Protein AF-A0A3M6WIP0-F1 (afdb_monomer_lite)

Organism: Hortaea werneckii (NCBI:txid91943)

pLDDT: mean 77.56, std 16.72, range [35.12, 96.5]

Foldseek 3Di:
DDDDDDDPPDPPPPPPPPPDPDVLVVDDLVVNQVVLLVQQDDPDPALEDAPVDDDGRDCVQLVPDPVSVVSNVVSSVVSRVCSVVRRHYDYPPVVVVVVVVVVVPDPDDDDDD

Sequence (113 aa):
MATISDNSNHPIAIGKSSQKPCGLMEVPPELRNNIYELCFEPVGDENSCKFNAPKPPEFAILQTCRQIHEEAIQIYQIADREYWYKTHFWIEEETHEQALASAKSVPRRKCIS

Radius of gyration: 25.86 Å; chains: 1; bounding box: 72×49×48 Å

Structure (mmCIF, N/CA/C/O backbone):
data_AF-A0A3M6W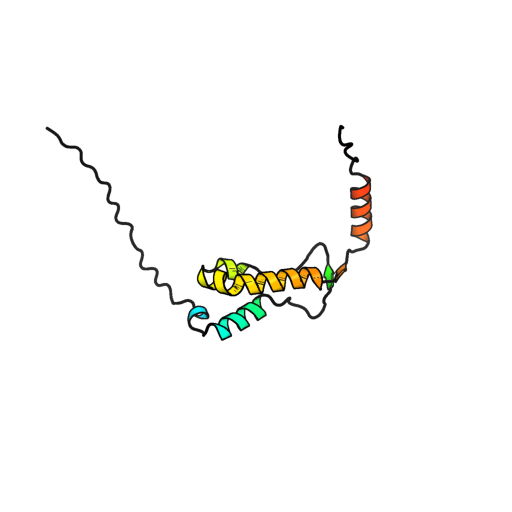IP0-F1
#
_entry.id   AF-A0A3M6WIP0-F1
#
loop_
_atom_site.group_PDB
_atom_site.id
_atom_site.type_symbol
_atom_site.label_atom_id
_atom_site.label_alt_id
_atom_site.label_comp_id
_atom_site.label_asym_id
_atom_site.label_entity_id
_atom_site.label_seq_id
_atom_site.pdbx_PDB_ins_code
_atom_site.Cartn_x
_atom_site.Cartn_y
_atom_site.Cartn_z
_atom_site.occupancy
_atom_site.B_iso_or_equiv
_atom_site.auth_seq_id
_atom_site.auth_comp_id
_atom_site.auth_asym_id
_atom_site.auth_atom_id
_atom_site.pdbx_PDB_model_num
ATOM 1 N N . MET A 1 1 ? -55.870 37.213 5.951 1.00 35.12 1 MET A N 1
ATOM 2 C CA . MET A 1 1 ? -55.752 36.435 4.698 1.00 35.12 1 MET A CA 1
ATOM 3 C C . MET A 1 1 ? -54.389 36.784 4.104 1.00 35.12 1 MET A C 1
ATOM 5 O O . MET A 1 1 ? -54.209 37.950 3.809 1.00 35.12 1 MET A O 1
ATOM 9 N N . ALA A 1 2 ? -53.353 35.956 4.010 1.00 37.34 2 ALA A N 1
ATOM 10 C CA . ALA A 1 2 ? -53.106 34.560 4.359 1.00 37.34 2 ALA A CA 1
ATOM 11 C C . ALA A 1 2 ? -51.602 34.424 4.704 1.00 37.34 2 ALA A C 1
ATOM 13 O O . ALA A 1 2 ? -50.773 35.137 4.143 1.00 37.34 2 ALA A O 1
ATOM 14 N N . THR A 1 3 ? -51.265 33.539 5.639 1.00 41.72 3 THR A N 1
ATOM 15 C CA . THR A 1 3 ? -49.896 33.115 5.966 1.00 41.72 3 THR A CA 1
ATOM 16 C C . THR A 1 3 ? -49.422 32.093 4.935 1.00 41.72 3 THR A C 1
ATOM 18 O O . THR A 1 3 ? -50.143 31.126 4.698 1.00 41.72 3 THR A O 1
ATOM 21 N N . ILE A 1 4 ? -48.219 32.245 4.378 1.00 46.62 4 ILE A N 1
ATOM 22 C CA . ILE A 1 4 ? -47.538 31.154 3.665 1.00 46.62 4 ILE A CA 1
ATOM 23 C C . ILE A 1 4 ? -46.289 30.811 4.471 1.00 46.62 4 ILE A C 1
ATOM 25 O O . ILE A 1 4 ? -45.260 31.477 4.405 1.00 46.62 4 ILE A O 1
ATOM 29 N N . SER A 1 5 ? -46.471 29.798 5.309 1.00 47.19 5 SER A N 1
ATOM 30 C CA . SER A 1 5 ? -45.434 28.973 5.905 1.00 47.19 5 SER A CA 1
ATOM 31 C C . SER A 1 5 ? -45.383 27.726 5.039 1.00 47.19 5 SER A C 1
ATOM 33 O O . SER A 1 5 ? -46.376 27.015 5.014 1.00 47.19 5 SER A O 1
ATOM 35 N N . ASP A 1 6 ? -44.264 27.445 4.378 1.00 42.62 6 ASP A N 1
ATOM 36 C CA . ASP A 1 6 ? -43.989 26.105 3.856 1.00 42.62 6 ASP A CA 1
ATOM 37 C C . ASP A 1 6 ? -42.544 25.740 4.187 1.00 42.62 6 ASP A C 1
ATOM 39 O O . ASP A 1 6 ? -41.578 26.014 3.479 1.00 42.62 6 ASP A O 1
ATOM 43 N N . ASN A 1 7 ? -42.437 25.166 5.381 1.00 52.50 7 ASN A N 1
ATOM 44 C CA . ASN A 1 7 ? -41.296 24.438 5.882 1.00 52.50 7 ASN A CA 1
ATOM 45 C C . ASN A 1 7 ? -41.310 23.047 5.235 1.00 52.50 7 ASN A C 1
ATOM 47 O O . ASN A 1 7 ? -42.022 22.148 5.691 1.00 52.50 7 ASN A O 1
ATOM 51 N N . SER A 1 8 ? -40.535 22.872 4.169 1.00 52.78 8 SER A N 1
ATOM 52 C CA . SER A 1 8 ? -40.324 21.575 3.524 1.00 52.78 8 SER A CA 1
ATOM 53 C C . SER A 1 8 ? -39.429 20.684 4.390 1.00 52.78 8 SER A C 1
ATOM 55 O O . SER A 1 8 ? -38.261 20.451 4.085 1.00 52.78 8 SER A O 1
ATOM 57 N N . ASN A 1 9 ? -39.994 20.159 5.478 1.00 53.66 9 ASN A N 1
ATOM 58 C CA . ASN A 1 9 ? -39.458 19.007 6.191 1.00 53.66 9 ASN A CA 1
ATOM 59 C C . ASN A 1 9 ? -39.646 17.765 5.312 1.00 53.66 9 ASN A C 1
ATOM 61 O O . ASN A 1 9 ? -40.630 17.036 5.444 1.00 53.66 9 ASN A O 1
ATOM 65 N N . HIS A 1 10 ? -38.703 17.510 4.408 1.00 52.25 10 HIS A N 1
ATOM 66 C CA . HIS A 1 10 ? -38.571 16.174 3.844 1.00 52.25 10 HIS A CA 1
ATOM 67 C C . HIS A 1 10 ? -38.003 15.257 4.935 1.00 52.25 10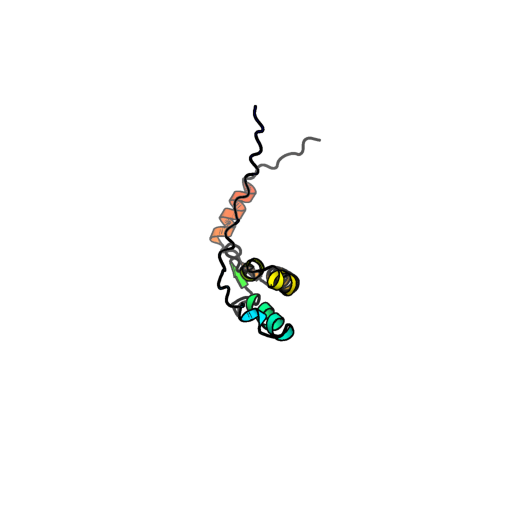 HIS A C 1
ATOM 69 O O . HIS A 1 10 ? -36.894 15.508 5.414 1.00 52.25 10 HIS A O 1
ATOM 75 N N . PRO A 1 11 ? -38.714 14.192 5.349 1.00 47.41 11 PRO A N 1
ATOM 76 C CA . PRO A 1 11 ? -38.115 13.190 6.205 1.00 47.41 11 PRO A CA 1
ATOM 77 C C . PRO A 1 11 ? -37.050 12.490 5.365 1.00 47.41 11 PRO A C 1
ATOM 79 O O . PRO A 1 11 ? -37.366 11.767 4.419 1.00 47.41 11 PRO A O 1
ATOM 82 N N . ILE A 1 12 ? -35.781 12.746 5.681 1.00 55.75 12 ILE A N 1
ATOM 83 C CA . ILE A 1 12 ? -34.668 11.950 5.174 1.00 55.75 12 ILE A CA 1
ATOM 84 C C . ILE A 1 12 ? -34.969 10.527 5.629 1.00 55.75 12 ILE A C 1
ATOM 86 O O . ILE A 1 12 ? -34.896 10.213 6.818 1.00 55.75 12 ILE A O 1
ATOM 90 N N . ALA A 1 13 ? -35.396 9.689 4.689 1.00 50.62 13 ALA A N 1
ATOM 91 C CA . ALA A 1 13 ? -35.571 8.275 4.923 1.00 50.62 13 ALA A CA 1
ATOM 92 C C . ALA A 1 13 ? -34.199 7.725 5.318 1.00 50.62 13 ALA A C 1
ATOM 94 O O . ALA A 1 13 ? -33.340 7.489 4.470 1.00 50.62 13 ALA A O 1
ATOM 95 N N . ILE A 1 14 ? -33.981 7.555 6.624 1.00 52.59 14 ILE A N 1
ATOM 96 C CA . ILE A 1 14 ? -32.890 6.750 7.157 1.00 52.59 14 ILE A CA 1
ATOM 97 C C . ILE A 1 14 ? -33.247 5.321 6.764 1.00 52.59 14 ILE A C 1
ATOM 99 O O . ILE A 1 14 ? -33.895 4.583 7.509 1.00 52.59 14 ILE A O 1
ATOM 103 N N . GLY A 1 15 ? -32.888 4.950 5.534 1.00 56.69 15 GLY A N 1
ATOM 104 C CA . GLY A 1 15 ? -32.783 3.559 5.154 1.00 56.69 15 GLY A CA 1
ATOM 105 C C . GLY A 1 15 ? -31.864 2.928 6.183 1.00 56.69 15 GLY A C 1
ATOM 106 O O . GLY A 1 15 ? -30.692 3.290 6.263 1.00 56.69 15 GLY A O 1
ATOM 107 N N . LYS A 1 16 ? -32.416 2.054 7.030 1.00 55.62 16 LYS A N 1
ATOM 108 C CA . LYS A 1 16 ? -31.628 1.215 7.928 1.00 55.62 16 LYS A CA 1
ATOM 109 C C . LYS A 1 16 ? -30.766 0.343 7.028 1.00 55.62 16 LYS A C 1
ATOM 111 O O . LYS A 1 16 ? -31.196 -0.722 6.590 1.00 55.62 16 LYS A O 1
ATOM 116 N N . SER A 1 17 ? -29.580 0.831 6.686 1.00 60.88 17 SER A N 1
ATOM 117 C CA . SER A 1 17 ? -28.561 0.013 6.075 1.00 60.88 17 SER A CA 1
ATOM 118 C C . SER A 1 17 ? -28.257 -1.060 7.112 1.00 60.88 17 SER A C 1
ATOM 120 O O . SER A 1 17 ? -27.776 -0.791 8.210 1.00 60.88 17 SER A O 1
ATOM 122 N N . SER A 1 18 ? -28.637 -2.295 6.797 1.00 55.88 18 SER A N 1
ATOM 123 C CA . SER A 1 18 ? -28.184 -3.477 7.518 1.00 55.88 18 SER A CA 1
ATOM 124 C C . SER A 1 18 ? -26.691 -3.640 7.223 1.00 55.88 18 SER A C 1
ATOM 126 O O . SER A 1 18 ? -26.284 -4.574 6.534 1.00 55.88 18 SER A O 1
ATOM 128 N N . GLN A 1 19 ? -25.868 -2.681 7.654 1.00 64.81 19 GLN A N 1
ATOM 129 C CA . GLN A 1 19 ? -24.425 -2.803 7.581 1.00 64.81 19 GLN A CA 1
ATOM 130 C C . GLN A 1 19 ? -24.051 -3.841 8.620 1.00 64.81 19 GLN A C 1
ATOM 132 O O . GLN A 1 19 ? -24.023 -3.566 9.819 1.00 64.81 19 GLN A O 1
ATOM 137 N N . LYS A 1 20 ? -23.823 -5.070 8.147 1.00 69.19 20 LYS A N 1
ATOM 138 C CA . LYS A 1 20 ? -23.057 -6.024 8.935 1.00 69.19 20 LYS A CA 1
ATOM 139 C C . LYS A 1 20 ? -21.764 -5.315 9.346 1.00 69.19 20 LYS A C 1
ATOM 141 O O . LYS A 1 20 ? -21.166 -4.659 8.484 1.00 69.19 20 LYS A O 1
ATOM 146 N N . PRO A 1 21 ? -21.366 -5.400 10.624 1.00 70.19 21 PRO A N 1
ATOM 147 C CA . PRO A 1 21 ? -20.079 -4.875 11.042 1.00 70.19 21 PRO A CA 1
ATOM 148 C C . PRO A 1 21 ? -19.004 -5.446 10.112 1.00 70.19 21 PRO A C 1
ATOM 150 O O . PRO A 1 21 ? -19.045 -6.615 9.725 1.00 70.19 21 PRO A O 1
ATOM 153 N N . CYS A 1 22 ? -18.103 -4.580 9.653 1.00 79.81 22 CYS A N 1
ATOM 154 C CA . CYS A 1 22 ? -16.968 -5.005 8.850 1.00 79.81 22 CYS A CA 1
ATOM 155 C C . CYS A 1 22 ? -16.167 -6.000 9.698 1.00 79.81 22 CYS A C 1
ATOM 157 O O . CYS A 1 22 ? -15.694 -5.619 10.763 1.00 79.81 22 CYS A O 1
ATOM 159 N N . GLY A 1 23 ? -16.020 -7.252 9.249 1.00 86.50 23 GLY A N 1
ATOM 160 C CA . GLY A 1 23 ? -15.335 -8.292 10.032 1.00 86.50 23 GLY A CA 1
ATOM 161 C C . GLY A 1 23 ? -13.888 -7.927 10.381 1.00 86.50 23 GLY A C 1
ATOM 162 O O . GLY A 1 23 ? -13.371 -8.343 11.411 1.00 86.50 23 GLY A O 1
ATOM 163 N N . LEU A 1 24 ? -13.257 -7.057 9.583 1.00 88.25 24 LEU A N 1
ATOM 164 C CA . LEU A 1 24 ? -11.943 -6.500 9.898 1.00 88.25 24 LEU A CA 1
ATOM 165 C C . LEU A 1 24 ? -11.964 -5.611 11.151 1.00 88.25 24 LEU A C 1
ATOM 167 O O . LEU A 1 24 ? -10.957 -5.502 11.826 1.00 88.25 24 LEU A O 1
ATOM 171 N N . MET A 1 25 ? -13.086 -4.980 11.498 1.00 88.81 25 MET A N 1
ATOM 172 C CA . MET A 1 25 ? -13.203 -4.148 12.704 1.00 88.81 25 MET A CA 1
ATOM 173 C C . MET A 1 25 ? -13.461 -4.972 13.973 1.00 88.81 25 MET A C 1
ATOM 175 O O . MET A 1 25 ? -13.378 -4.431 15.073 1.00 88.81 25 MET A O 1
ATOM 179 N N . GLU A 1 26 ? -13.763 -6.266 13.838 1.00 91.56 26 GLU A N 1
ATOM 180 C CA . GLU A 1 26 ? -13.967 -7.178 14.972 1.00 91.56 26 GLU A CA 1
ATOM 181 C C . GLU A 1 26 ? -12.644 -7.737 15.517 1.00 91.56 26 GLU A C 1
ATOM 183 O O . GLU A 1 26 ? -12.583 -8.169 16.668 1.00 91.56 26 GLU A O 1
ATOM 188 N N . VAL A 1 27 ? -11.570 -7.705 14.721 1.00 93.38 27 VAL A N 1
ATOM 189 C CA . VAL A 1 27 ? -10.235 -8.120 15.170 1.00 93.38 27 VAL A CA 1
ATOM 190 C C . VAL A 1 27 ? -9.525 -7.001 15.944 1.00 93.38 27 VAL A C 1
ATOM 192 O O . VAL A 1 27 ? -9.716 -5.826 15.625 1.00 93.38 27 VAL A O 1
ATOM 195 N N . PRO A 1 28 ? -8.680 -7.334 16.940 1.00 94.00 28 PRO A N 1
ATOM 196 C CA . PRO A 1 28 ? -7.868 -6.365 17.671 1.00 94.00 28 PRO A CA 1
ATOM 197 C C . PRO A 1 28 ? -6.983 -5.488 16.768 1.00 94.00 28 PRO A C 1
ATOM 199 O O . PRO A 1 28 ? -6.559 -5.950 15.704 1.00 94.00 28 PRO A O 1
ATOM 202 N N . PRO A 1 29 ? -6.663 -4.249 17.194 1.00 92.19 29 PRO A N 1
ATOM 203 C CA . PRO A 1 29 ? -5.822 -3.325 16.428 1.00 92.19 29 PRO A CA 1
ATOM 204 C C . PRO A 1 29 ? -4.482 -3.920 15.987 1.00 92.19 29 PRO A C 1
ATOM 206 O O . PRO A 1 29 ? -4.054 -3.699 14.858 1.00 92.19 29 PRO A O 1
ATOM 209 N N . GLU A 1 30 ? -3.843 -4.724 16.836 1.00 93.75 30 GLU A N 1
ATOM 210 C CA . GLU A 1 30 ? -2.553 -5.351 16.539 1.00 93.75 30 GLU A CA 1
ATOM 211 C C . GLU A 1 30 ? -2.662 -6.328 15.362 1.00 93.75 30 GLU A C 1
ATOM 213 O O . GLU A 1 30 ? -1.797 -6.361 14.491 1.00 93.75 30 GLU A O 1
ATOM 218 N N . LEU A 1 31 ? -3.759 -7.090 15.292 1.00 95.38 31 LEU A N 1
ATOM 219 C CA . LEU A 1 31 ? -4.003 -8.001 14.174 1.00 95.38 31 LEU A CA 1
ATOM 220 C C . LEU A 1 31 ? -4.392 -7.248 12.899 1.00 95.38 31 LEU A C 1
ATOM 222 O O . LEU A 1 31 ? -4.015 -7.685 11.814 1.00 95.38 31 LEU A O 1
ATOM 226 N N . ARG A 1 32 ? -5.100 -6.115 13.009 1.00 95.25 32 ARG A N 1
ATOM 227 C CA . ARG A 1 32 ? -5.377 -5.253 11.848 1.00 95.25 32 ARG A CA 1
ATOM 228 C C . ARG A 1 32 ? -4.091 -4.707 11.241 1.00 95.25 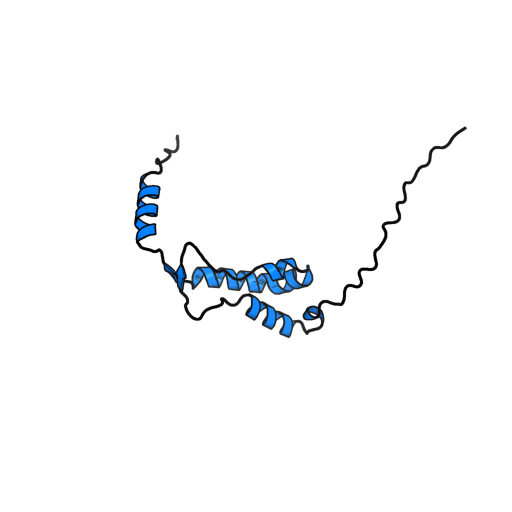32 ARG A C 1
ATOM 230 O O . ARG A 1 32 ? -3.948 -4.768 10.026 1.00 95.25 32 ARG A O 1
ATOM 237 N N . ASN A 1 33 ? -3.141 -4.270 12.068 1.00 94.50 33 ASN A N 1
ATOM 238 C CA . ASN A 1 33 ? -1.837 -3.799 11.597 1.00 94.50 33 ASN A CA 1
ATOM 239 C C . ASN A 1 33 ? -1.092 -4.875 10.800 1.00 94.50 33 ASN A C 1
ATOM 241 O O . ASN A 1 33 ? -0.662 -4.597 9.686 1.00 94.50 33 ASN A O 1
ATOM 245 N N . ASN A 1 34 ? -1.045 -6.113 11.303 1.00 94.69 34 ASN A N 1
ATOM 246 C CA . ASN A 1 34 ? -0.438 -7.230 10.569 1.00 94.69 34 ASN A CA 1
ATOM 247 C C . ASN A 1 34 ? -1.134 -7.481 9.219 1.00 94.69 34 ASN A C 1
ATOM 249 O O . ASN A 1 34 ? -0.481 -7.787 8.226 1.00 94.69 34 ASN A O 1
ATOM 253 N N . ILE A 1 35 ? -2.464 -7.348 9.160 1.00 94.69 35 ILE A N 1
ATOM 254 C CA . ILE A 1 35 ? -3.214 -7.473 7.901 1.00 94.69 35 ILE A CA 1
ATOM 255 C C . ILE A 1 35 ? -2.835 -6.344 6.939 1.00 94.69 35 ILE A C 1
ATOM 257 O O . ILE A 1 35 ? -2.616 -6.609 5.761 1.00 94.69 35 ILE A O 1
ATOM 261 N N . TYR A 1 36 ? -2.732 -5.103 7.420 1.00 94.75 36 TYR A N 1
ATOM 262 C CA . TYR A 1 36 ? -2.321 -3.971 6.590 1.00 94.75 36 TYR A CA 1
ATOM 263 C C . TYR A 1 36 ? -0.903 -4.154 6.040 1.00 94.75 36 TYR A C 1
ATOM 265 O O . TYR A 1 36 ? -0.693 -3.918 4.854 1.00 94.75 36 TYR A O 1
ATOM 273 N N . GLU A 1 37 ? 0.043 -4.618 6.859 1.00 93.50 37 GLU A N 1
ATOM 274 C CA . GLU A 1 37 ? 1.409 -4.935 6.417 1.00 93.50 37 GLU A CA 1
ATOM 275 C C . GLU A 1 37 ? 1.403 -5.942 5.260 1.00 93.50 37 GLU A C 1
ATOM 277 O O . GLU A 1 37 ? 2.003 -5.677 4.221 1.00 93.50 37 GLU A O 1
ATOM 282 N N . LEU A 1 38 ? 0.634 -7.029 5.388 1.00 91.88 38 LEU A N 1
ATOM 283 C CA . LEU A 1 38 ? 0.480 -8.032 4.329 1.00 91.88 38 LEU A CA 1
ATOM 284 C C . LEU A 1 38 ? -0.205 -7.474 3.073 1.00 91.88 38 LEU A C 1
ATOM 286 O O . LEU A 1 38 ? 0.141 -7.855 1.959 1.00 91.88 38 LEU A O 1
ATOM 290 N N . CYS A 1 39 ? -1.182 -6.576 3.223 1.00 92.12 39 CYS A N 1
ATOM 291 C CA . CYS A 1 39 ? -1.854 -5.949 2.081 1.00 92.12 39 CYS A CA 1
ATOM 292 C C . CYS A 1 39 ? -0.920 -5.056 1.255 1.00 92.12 39 CYS A C 1
ATOM 294 O O . CYS A 1 39 ? -1.152 -4.885 0.058 1.00 92.12 39 CYS A O 1
ATOM 296 N N . PHE A 1 40 ? 0.093 -4.458 1.884 1.00 92.50 40 PHE A N 1
ATOM 297 C CA . PHE A 1 40 ? 1.026 -3.553 1.214 1.00 92.50 40 PHE A CA 1
ATOM 298 C C . PHE A 1 40 ? 2.342 -4.221 0.807 1.00 92.50 40 PHE A C 1
ATOM 300 O O . PHE A 1 40 ? 3.181 -3.574 0.178 1.00 92.50 40 PHE A O 1
ATOM 307 N N . GLU A 1 41 ? 2.527 -5.496 1.140 1.00 87.69 41 GLU A N 1
ATOM 308 C CA . GLU A 1 41 ? 3.704 -6.254 0.747 1.00 87.69 41 GLU A CA 1
ATOM 309 C C . GLU A 1 41 ? 3.717 -6.469 -0.781 1.00 87.69 41 GLU A C 1
ATOM 311 O O . GLU A 1 41 ? 2.710 -6.885 -1.367 1.00 87.69 41 GLU A O 1
ATOM 316 N N . PRO A 1 42 ? 4.828 -6.160 -1.473 1.00 77.38 42 PRO A N 1
ATOM 317 C CA . PRO A 1 42 ? 4.915 -6.362 -2.911 1.00 77.38 42 PRO A CA 1
ATOM 318 C C . PRO A 1 42 ? 4.814 -7.853 -3.256 1.00 77.38 42 PRO A C 1
ATOM 320 O O . PRO A 1 42 ? 5.536 -8.692 -2.726 1.00 77.38 42 PRO A O 1
ATOM 323 N N . VAL A 1 43 ? 3.928 -8.186 -4.196 1.00 71.31 43 VAL A N 1
ATOM 324 C CA . VAL A 1 43 ? 3.727 -9.568 -4.650 1.00 71.31 43 VAL A CA 1
ATOM 325 C C . VAL A 1 43 ? 4.840 -9.956 -5.631 1.00 71.31 43 VAL A C 1
ATOM 327 O O . VAL A 1 43 ? 4.729 -9.699 -6.834 1.00 71.31 43 VAL A O 1
ATOM 330 N N . GLY A 1 44 ? 5.906 -10.580 -5.124 1.00 65.81 44 GLY A N 1
ATOM 331 C CA . GLY A 1 44 ? 6.945 -11.228 -5.931 1.00 65.81 44 GLY A CA 1
ATOM 332 C C . GLY A 1 44 ? 8.329 -11.246 -5.276 1.00 65.81 44 GLY A C 1
ATOM 333 O O . GLY A 1 44 ? 8.758 -10.252 -4.703 1.00 65.81 44 GLY A O 1
ATOM 334 N N . ASP A 1 45 ? 9.044 -12.364 -5.429 1.00 61.44 45 ASP A N 1
ATOM 335 C CA . ASP A 1 45 ? 10.402 -12.561 -4.888 1.00 61.44 45 ASP A CA 1
ATOM 336 C C . ASP A 1 45 ? 11.479 -11.778 -5.667 1.00 61.44 45 ASP A C 1
ATOM 338 O O . ASP A 1 45 ? 12.610 -11.604 -5.211 1.00 61.44 45 ASP A O 1
ATOM 342 N N . GLU A 1 46 ? 11.139 -11.312 -6.870 1.00 63.94 46 GLU A N 1
ATOM 343 C CA . GLU A 1 46 ? 12.037 -10.557 -7.732 1.00 63.94 46 GLU A CA 1
ATOM 344 C C . GLU A 1 46 ? 11.840 -9.060 -7.496 1.00 63.94 46 GLU A C 1
ATOM 346 O O . GLU A 1 46 ? 10.851 -8.462 -7.920 1.00 63.94 46 GLU A O 1
ATOM 351 N N . ASN A 1 47 ? 12.836 -8.441 -6.858 1.00 69.25 47 ASN A N 1
ATOM 352 C CA . ASN A 1 47 ? 12.947 -7.003 -6.586 1.00 69.25 47 ASN A CA 1
ATOM 353 C C . ASN A 1 47 ? 13.063 -6.136 -7.851 1.00 69.25 47 ASN A C 1
ATOM 355 O O . ASN A 1 47 ? 13.663 -5.063 -7.831 1.00 69.25 47 ASN A O 1
ATOM 359 N N . SER A 1 48 ? 12.566 -6.610 -8.984 1.00 76.50 48 SER A N 1
ATOM 360 C CA . SER A 1 48 ? 12.923 -6.099 -10.282 1.00 76.50 48 SER A CA 1
ATOM 361 C C . SER A 1 48 ? 11.715 -6.067 -11.208 1.00 76.50 48 SER A C 1
ATOM 363 O O . SER A 1 48 ? 10.996 -7.053 -11.361 1.00 76.50 48 SER A O 1
ATOM 365 N N . CYS A 1 49 ? 11.443 -4.890 -11.767 1.00 83.38 49 CYS A N 1
ATOM 366 C CA . CYS A 1 49 ? 10.180 -4.590 -12.428 1.00 83.38 49 CYS A CA 1
ATOM 367 C C . CYS A 1 49 ? 10.409 -3.809 -13.727 1.00 83.38 49 CYS A C 1
ATOM 369 O O . CYS A 1 49 ? 11.329 -2.997 -13.833 1.00 83.38 49 CYS A O 1
ATOM 371 N N . LYS A 1 50 ? 9.538 -4.007 -14.722 1.00 83.25 50 LYS A N 1
ATOM 372 C CA . LYS A 1 50 ? 9.528 -3.165 -15.926 1.00 83.25 50 LYS A CA 1
ATOM 373 C C . LYS A 1 50 ? 9.166 -1.736 -15.523 1.00 83.25 50 LYS A C 1
ATOM 375 O O . LYS A 1 50 ? 8.096 -1.517 -14.962 1.00 83.25 50 LYS A O 1
ATOM 380 N N . PHE A 1 51 ? 9.994 -0.757 -15.888 1.00 80.88 51 PHE A N 1
ATOM 381 C CA . PHE A 1 51 ? 9.742 0.656 -15.569 1.00 80.88 51 PHE A CA 1
ATOM 382 C C . PHE A 1 51 ? 8.379 1.162 -16.080 1.00 80.88 51 PHE A C 1
ATOM 384 O O . PHE A 1 51 ? 7.741 1.988 -15.439 1.00 80.88 51 PHE A O 1
ATOM 391 N N . ASN A 1 52 ? 7.901 0.631 -17.210 1.00 82.38 52 ASN A N 1
ATOM 392 C CA . ASN A 1 52 ? 6.628 1.034 -17.818 1.00 82.38 52 ASN A CA 1
ATOM 393 C C . ASN A 1 52 ? 5.394 0.358 -17.197 1.00 82.38 52 ASN A C 1
ATOM 395 O O . ASN A 1 52 ? 4.271 0.684 -17.572 1.00 82.38 52 ASN A O 1
ATOM 399 N N . ALA A 1 53 ? 5.587 -0.608 -16.300 1.00 84.06 53 ALA A N 1
ATOM 400 C CA . ALA A 1 53 ? 4.505 -1.336 -15.646 1.00 84.06 53 ALA A CA 1
ATOM 401 C C . ALA A 1 53 ? 4.846 -1.604 -14.168 1.00 84.06 53 ALA A C 1
ATOM 403 O O . ALA A 1 53 ? 4.919 -2.771 -13.768 1.00 84.06 53 ALA A O 1
ATOM 404 N N . PRO A 1 54 ? 5.081 -0.545 -13.363 1.00 85.56 54 PRO A N 1
ATOM 405 C CA . PRO A 1 54 ? 5.343 -0.697 -11.942 1.00 85.56 54 PRO A CA 1
ATOM 406 C C . PRO A 1 54 ? 4.114 -1.291 -11.242 1.00 85.56 54 PRO A C 1
ATOM 408 O O . PRO A 1 54 ? 2.971 -1.048 -11.633 1.00 85.56 54 PRO A O 1
ATOM 411 N N . LYS A 1 55 ? 4.364 -2.057 -10.185 1.00 87.06 55 LYS A N 1
ATOM 412 C CA . LYS A 1 55 ? 3.353 -2.662 -9.311 1.00 87.06 55 LYS A CA 1
ATOM 413 C C . LYS A 1 55 ? 3.569 -2.178 -7.874 1.00 87.06 55 LYS A C 1
ATOM 415 O O . LYS A 1 55 ? 4.090 -2.942 -7.063 1.00 87.06 55 LYS A O 1
ATOM 420 N N . PRO A 1 56 ? 3.259 -0.906 -7.576 1.00 87.81 56 PRO A N 1
ATOM 421 C CA . PRO A 1 56 ? 3.343 -0.399 -6.214 1.00 87.81 56 PRO A CA 1
ATOM 422 C C . PRO A 1 56 ? 2.281 -1.061 -5.315 1.00 87.81 56 PRO A C 1
ATOM 424 O O . PRO A 1 56 ? 1.334 -1.665 -5.834 1.00 87.81 56 PRO A O 1
ATOM 427 N N . PRO A 1 57 ? 2.405 -0.919 -3.984 1.00 89.56 57 PRO A N 1
ATOM 428 C CA . PRO A 1 57 ? 1.384 -1.357 -3.037 1.00 89.56 57 PRO A CA 1
ATOM 429 C C . PRO A 1 57 ? -0.006 -0.807 -3.381 1.00 89.56 57 PRO A C 1
ATOM 431 O O . PRO A 1 57 ? -0.157 0.353 -3.773 1.00 89.56 57 PRO A O 1
ATOM 434 N N . GLU A 1 58 ? -1.041 -1.631 -3.227 1.00 90.00 58 GLU A N 1
ATOM 435 C CA . GLU A 1 58 ? -2.405 -1.233 -3.573 1.00 90.00 58 GLU A CA 1
ATOM 436 C C . GLU A 1 58 ? -3.011 -0.325 -2.491 1.00 90.00 58 GLU A C 1
ATOM 438 O O . GLU A 1 58 ? -3.029 -0.653 -1.308 1.00 90.00 58 GLU A O 1
ATOM 443 N N . PHE A 1 59 ? -3.566 0.820 -2.893 1.00 91.62 59 PHE A N 1
ATOM 444 C CA . PHE A 1 59 ? -4.143 1.800 -1.963 1.00 91.62 59 PHE A CA 1
ATOM 445 C C . PHE A 1 59 ? -5.650 1.610 -1.712 1.00 91.62 59 PHE A C 1
ATOM 447 O O . PHE A 1 59 ? -6.248 2.367 -0.945 1.00 91.62 59 PHE A O 1
ATOM 454 N N . ALA A 1 60 ? -6.285 0.613 -2.340 1.00 92.31 60 ALA A N 1
ATOM 455 C CA . ALA A 1 60 ? -7.734 0.401 -2.294 1.00 92.31 60 ALA A CA 1
ATOM 456 C C . ALA A 1 60 ? -8.272 0.242 -0.860 1.00 92.31 60 ALA A C 1
ATOM 458 O O . ALA A 1 60 ? -9.345 0.755 -0.536 1.00 92.31 60 ALA A O 1
ATOM 459 N N . ILE A 1 61 ? -7.505 -0.398 0.032 1.00 91.69 61 ILE A N 1
ATOM 460 C CA . ILE A 1 61 ? -7.900 -0.587 1.435 1.00 91.69 61 ILE A CA 1
ATOM 461 C C . ILE A 1 61 ? -8.078 0.749 2.173 1.00 91.69 61 ILE A C 1
ATOM 463 O O . ILE A 1 61 ? -9.009 0.891 2.966 1.00 91.69 61 ILE A O 1
ATOM 467 N N . LEU A 1 62 ? -7.276 1.768 1.840 1.00 94.31 62 LEU A N 1
ATOM 468 C CA . LE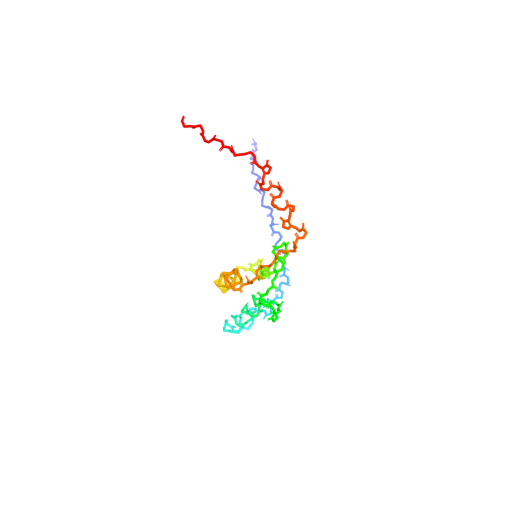U A 1 62 ? -7.373 3.112 2.422 1.00 94.31 62 LEU A CA 1
ATOM 469 C C . LEU A 1 62 ? -8.675 3.827 2.039 1.00 94.31 62 LEU A C 1
ATOM 471 O O . LEU A 1 62 ? -9.080 4.770 2.713 1.00 94.31 62 LEU A O 1
ATOM 475 N N . GLN A 1 63 ? -9.343 3.392 0.969 1.00 94.12 63 GLN A N 1
ATOM 476 C CA . GLN A 1 63 ? -10.580 4.007 0.483 1.00 94.12 63 GLN A CA 1
ATOM 477 C C . GLN A 1 63 ? -11.847 3.417 1.117 1.00 94.12 63 GLN A C 1
ATOM 479 O O . GLN A 1 63 ? -12.950 3.872 0.822 1.00 94.12 63 GLN A O 1
ATOM 484 N N . THR A 1 64 ? -11.715 2.402 1.973 1.00 90.62 64 THR A N 1
ATOM 485 C CA . THR A 1 64 ? -12.858 1.654 2.516 1.00 90.62 64 THR A CA 1
ATOM 486 C C . THR A 1 64 ? -13.631 2.440 3.578 1.00 90.62 64 THR A C 1
ATOM 488 O O . THR A 1 64 ? -14.829 2.679 3.426 1.00 90.62 64 THR A O 1
ATOM 491 N N . CYS A 1 65 ? -12.973 2.850 4.666 1.00 91.19 65 CYS A N 1
ATOM 492 C CA . CYS A 1 65 ? -13.573 3.652 5.728 1.00 91.19 65 CYS A CA 1
ATOM 493 C C . CYS A 1 65 ? -12.530 4.507 6.461 1.00 91.19 65 CYS A C 1
ATOM 495 O O . CYS A 1 65 ? -11.328 4.253 6.389 1.00 91.19 65 CYS A O 1
ATOM 497 N N . ARG A 1 66 ? -13.004 5.509 7.217 1.00 93.31 66 ARG A N 1
ATOM 498 C CA . ARG A 1 66 ? -12.135 6.440 7.957 1.00 93.31 66 ARG A CA 1
ATOM 499 C C . ARG A 1 66 ? -11.207 5.729 8.944 1.00 93.31 66 ARG A C 1
ATOM 501 O O . ARG A 1 66 ? -10.047 6.096 9.030 1.00 93.31 66 ARG A O 1
ATOM 508 N N . GLN A 1 67 ? -11.707 4.724 9.663 1.00 92.75 67 GLN A N 1
ATOM 509 C CA . GLN A 1 67 ? -10.904 4.011 10.657 1.00 92.75 67 GLN A CA 1
ATOM 510 C C . GLN A 1 67 ? -9.744 3.253 10.001 1.00 92.75 67 GLN A C 1
ATOM 512 O O . GLN A 1 67 ? -8.601 3.419 10.407 1.00 92.75 67 GLN A O 1
ATOM 517 N N . ILE A 1 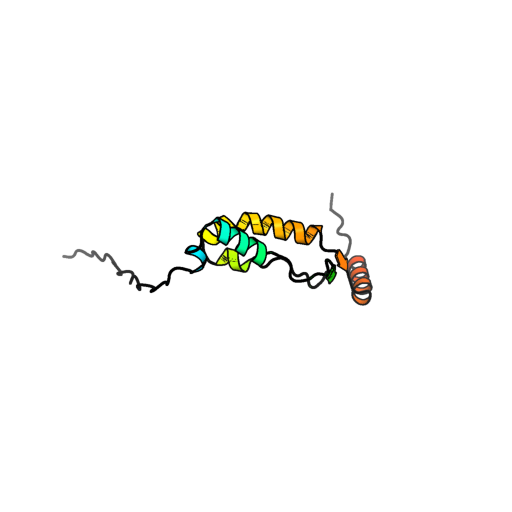68 ? -10.025 2.482 8.946 1.00 94.19 68 ILE A N 1
ATOM 518 C CA . ILE A 1 68 ? -8.992 1.760 8.191 1.00 94.19 68 ILE A CA 1
ATOM 519 C C . ILE A 1 68 ? -7.983 2.745 7.599 1.00 94.19 68 ILE A C 1
ATOM 521 O O . ILE A 1 68 ? -6.781 2.518 7.681 1.00 94.19 68 ILE A O 1
ATOM 525 N N . HIS A 1 69 ? -8.457 3.865 7.050 1.00 95.50 69 HIS A N 1
ATOM 526 C CA . HIS A 1 69 ? -7.581 4.911 6.539 1.00 95.50 69 HIS A CA 1
ATOM 527 C C . HIS A 1 69 ? -6.632 5.446 7.625 1.00 95.50 69 HIS A C 1
ATOM 529 O O . HIS A 1 69 ? -5.429 5.520 7.400 1.00 95.50 69 HIS A O 1
ATOM 535 N N . GLU A 1 70 ? -7.155 5.827 8.793 1.00 95.81 70 GLU A N 1
ATOM 536 C CA . GLU A 1 70 ? -6.357 6.372 9.901 1.00 95.81 70 GLU A CA 1
ATOM 537 C C . GLU A 1 70 ? -5.312 5.378 10.421 1.00 95.81 70 GLU A C 1
ATOM 539 O O . GLU A 1 70 ? -4.189 5.781 10.719 1.00 95.81 70 GLU A O 1
ATOM 544 N N . GLU A 1 71 ? -5.653 4.091 10.490 1.00 94.94 71 GLU A N 1
ATOM 545 C CA . GLU A 1 71 ? -4.742 3.048 10.969 1.00 94.94 71 GLU A CA 1
ATOM 546 C C . GLU A 1 71 ? -3.669 2.684 9.931 1.00 94.94 71 GLU A C 1
ATOM 548 O O . GLU A 1 71 ? -2.491 2.562 10.261 1.00 94.94 71 GLU A O 1
ATOM 553 N N . ALA A 1 72 ? -4.057 2.530 8.664 1.00 96.06 72 ALA A N 1
ATOM 554 C CA . ALA A 1 72 ? -3.200 1.942 7.638 1.00 96.06 72 ALA A CA 1
ATOM 555 C C . ALA A 1 72 ? -2.363 2.966 6.850 1.00 96.06 72 ALA A C 1
ATOM 557 O O . ALA A 1 72 ? -1.394 2.578 6.196 1.00 96.06 72 ALA A O 1
ATOM 558 N N . ILE A 1 73 ? -2.688 4.267 6.896 1.00 96.50 73 ILE A N 1
ATOM 559 C CA . ILE A 1 73 ? -2.023 5.286 6.059 1.00 96.50 73 ILE A CA 1
ATOM 560 C C . ILE A 1 73 ? -0.508 5.360 6.285 1.00 96.50 73 ILE A C 1
ATOM 562 O O . ILE A 1 73 ? 0.248 5.515 5.327 1.00 96.50 73 ILE A O 1
ATOM 566 N N . GLN A 1 74 ? -0.048 5.234 7.531 1.00 95.88 74 GLN A N 1
ATOM 567 C CA . GLN A 1 74 ? 1.384 5.291 7.836 1.00 95.88 74 GLN A CA 1
ATOM 568 C C . GLN A 1 74 ? 2.116 4.058 7.299 1.00 95.88 74 GLN A C 1
ATOM 570 O O . GLN A 1 74 ? 3.200 4.189 6.735 1.00 95.88 74 GLN A O 1
ATOM 575 N N . ILE A 1 75 ? 1.495 2.882 7.413 1.00 95.62 75 ILE A N 1
ATOM 576 C CA . ILE A 1 75 ? 2.038 1.615 6.911 1.00 95.62 75 ILE A CA 1
ATOM 577 C C . ILE A 1 75 ? 2.148 1.679 5.382 1.00 95.62 75 ILE A C 1
ATOM 579 O O . ILE A 1 75 ? 3.210 1.400 4.829 1.00 95.62 75 ILE A O 1
ATOM 583 N N . TYR A 1 76 ? 1.099 2.160 4.709 1.00 95.62 76 TYR A N 1
ATOM 584 C CA . TYR A 1 76 ? 1.106 2.374 3.262 1.00 95.62 76 TYR A CA 1
ATOM 585 C C . TYR A 1 76 ? 2.225 3.323 2.817 1.00 95.62 76 TYR A C 1
ATOM 587 O O . TYR A 1 76 ? 2.952 3.019 1.879 1.00 95.62 76 TYR A O 1
ATOM 595 N N . GLN A 1 77 ? 2.395 4.468 3.486 1.00 95.12 77 GLN A N 1
ATOM 596 C CA . GLN A 1 77 ? 3.432 5.443 3.125 1.00 95.12 77 GLN A CA 1
ATOM 597 C C . GLN A 1 77 ? 4.848 4.870 3.248 1.00 95.12 77 GLN A C 1
ATOM 599 O O . GLN A 1 77 ? 5.724 5.209 2.449 1.00 95.12 77 GLN A O 1
ATOM 604 N N . ILE A 1 78 ? 5.079 4.026 4.257 1.00 94.50 78 ILE A N 1
ATOM 605 C CA . ILE A 1 78 ? 6.348 3.318 4.419 1.00 94.50 78 ILE A CA 1
ATOM 606 C C . ILE A 1 78 ? 6.522 2.328 3.266 1.00 94.50 78 ILE A C 1
ATOM 608 O O . ILE A 1 78 ? 7.537 2.398 2.577 1.00 94.50 78 ILE A O 1
ATOM 612 N N . ALA A 1 79 ? 5.527 1.479 3.007 1.00 92.75 79 ALA A N 1
ATOM 613 C CA . ALA A 1 79 ? 5.584 0.473 1.949 1.00 92.75 79 ALA A CA 1
ATOM 614 C C . ALA A 1 79 ? 5.776 1.086 0.550 1.00 92.75 79 ALA A C 1
ATOM 616 O O . ALA A 1 79 ? 6.623 0.625 -0.211 1.00 92.75 79 ALA A O 1
ATOM 617 N N . ASP A 1 80 ? 5.057 2.164 0.223 1.00 92.88 80 ASP A N 1
ATOM 618 C CA . ASP A 1 80 ? 5.197 2.884 -1.049 1.00 92.88 80 ASP A CA 1
ATOM 619 C C . ASP A 1 80 ? 6.615 3.448 -1.206 1.00 92.88 80 ASP A C 1
ATOM 621 O O . ASP A 1 80 ? 7.280 3.222 -2.218 1.00 92.88 80 ASP A O 1
ATOM 625 N N . ARG A 1 81 ? 7.142 4.103 -0.163 1.00 93.12 81 ARG A N 1
ATOM 626 C CA . ARG A 1 81 ? 8.525 4.594 -0.178 1.00 93.12 81 ARG A CA 1
ATOM 627 C C . ARG A 1 81 ? 9.523 3.454 -0.371 1.00 93.12 81 ARG A C 1
ATOM 629 O O . ARG A 1 81 ? 10.465 3.595 -1.152 1.00 93.12 81 ARG A O 1
ATOM 636 N N . GLU A 1 82 ? 9.360 2.364 0.371 1.00 91.31 82 GLU A N 1
ATOM 637 C CA . GLU A 1 82 ? 10.259 1.220 0.284 1.00 91.31 82 GLU A CA 1
ATOM 638 C C . GLU A 1 82 ? 10.223 0.571 -1.097 1.00 91.31 82 GLU A C 1
ATOM 640 O O . GLU A 1 82 ? 11.285 0.244 -1.627 1.00 91.31 82 GLU A O 1
ATOM 645 N N . TYR A 1 83 ? 9.042 0.454 -1.702 1.00 90.56 83 TYR A N 1
ATOM 646 C CA . TYR A 1 83 ? 8.872 -0.051 -3.057 1.00 90.56 83 TYR A CA 1
ATOM 647 C C . TYR A 1 83 ? 9.716 0.750 -4.052 1.00 90.56 83 TYR A C 1
ATOM 649 O O . TYR A 1 83 ? 10.562 0.179 -4.741 1.00 90.56 83 TYR A O 1
ATOM 657 N N . TRP A 1 84 ? 9.562 2.076 -4.089 1.00 89.44 84 TRP A N 1
ATOM 658 C CA . TRP A 1 84 ? 10.311 2.918 -5.030 1.00 89.44 84 TRP A CA 1
ATOM 659 C C . TRP A 1 84 ? 11.816 2.942 -4.761 1.00 89.44 84 TRP A C 1
ATOM 661 O O . TRP A 1 84 ? 12.600 3.117 -5.692 1.00 89.44 84 TRP A O 1
ATOM 671 N N . TYR A 1 85 ? 12.227 2.768 -3.504 1.00 89.12 85 TYR A N 1
ATOM 672 C CA . TYR A 1 85 ? 13.638 2.756 -3.126 1.00 89.12 85 TYR A CA 1
ATOM 673 C C . TYR A 1 85 ? 14.333 1.421 -3.431 1.00 89.12 85 TYR A C 1
ATOM 675 O O . TYR A 1 85 ? 15.481 1.417 -3.876 1.00 89.12 85 TYR A O 1
ATOM 683 N N . LYS A 1 86 ? 13.662 0.292 -3.171 1.00 88.44 86 LYS A N 1
ATOM 684 C CA . LYS A 1 86 ? 14.249 -1.057 -3.257 1.00 88.44 86 LYS A CA 1
ATOM 685 C C . LYS A 1 86 ? 14.027 -1.732 -4.615 1.00 88.44 86 LYS A C 1
ATOM 687 O O . LYS A 1 86 ? 14.734 -2.692 -4.922 1.00 88.44 86 LYS A O 1
ATOM 692 N N . THR A 1 87 ? 13.065 -1.269 -5.414 1.00 87.88 87 THR A N 1
ATOM 693 C CA . THR A 1 87 ? 12.757 -1.880 -6.715 1.00 87.88 87 THR A CA 1
ATOM 694 C C . THR A 1 87 ? 13.779 -1.471 -7.772 1.00 87.88 87 THR A C 1
ATOM 696 O O . THR A 1 87 ? 13.986 -0.291 -8.057 1.00 87.88 87 THR A O 1
ATOM 699 N N . HIS A 1 88 ? 14.394 -2.463 -8.407 1.00 86.69 88 HIS A N 1
ATOM 700 C CA . HIS A 1 88 ? 15.251 -2.293 -9.568 1.00 86.69 88 HIS A CA 1
ATOM 701 C C . HIS A 1 88 ? 14.412 -2.246 -10.841 1.00 86.69 88 HIS A C 1
ATOM 703 O O . HIS A 1 88 ? 13.906 -3.256 -11.328 1.00 86.69 88 HIS A O 1
ATOM 709 N N . PHE A 1 89 ? 14.274 -1.055 -11.407 1.00 85.88 89 PHE A N 1
ATOM 710 C CA . PHE A 1 89 ? 13.557 -0.887 -12.660 1.00 85.88 89 PHE A CA 1
ATOM 711 C C . PHE A 1 89 ? 14.462 -1.172 -13.857 1.00 85.88 89 PHE A C 1
ATOM 713 O O . PHE A 1 89 ? 15.567 -0.635 -13.943 1.00 85.88 89 PHE A O 1
ATOM 720 N N . TRP A 1 90 ? 13.975 -1.966 -14.809 1.00 83.06 90 TRP A N 1
ATOM 721 C CA . TRP A 1 90 ? 14.618 -2.134 -16.112 1.00 83.06 90 TRP A CA 1
ATOM 722 C C . TRP A 1 90 ? 13.735 -1.597 -17.239 1.00 83.06 90 TRP A C 1
ATOM 724 O O . TRP A 1 90 ? 12.504 -1.539 -17.141 1.00 83.06 90 TRP A O 1
ATOM 734 N N . ILE A 1 91 ? 14.386 -1.221 -18.334 1.00 83.00 91 ILE A N 1
ATOM 735 C CA . ILE A 1 91 ? 13.759 -0.757 -19.571 1.00 83.00 91 ILE A CA 1
ATOM 736 C C . ILE A 1 91 ? 14.188 -1.734 -20.667 1.00 83.00 91 ILE A C 1
ATOM 738 O O . ILE A 1 91 ? 15.370 -2.048 -20.772 1.00 83.00 91 ILE A O 1
ATOM 742 N N . GLU A 1 92 ? 13.242 -2.239 -21.460 1.00 78.31 92 GLU A N 1
ATOM 743 C CA . GLU A 1 92 ? 13.576 -3.050 -22.638 1.00 78.31 92 GLU A CA 1
ATOM 744 C C . GLU A 1 92 ? 14.291 -2.185 -23.687 1.00 78.31 92 GLU A C 1
ATOM 746 O O . GLU A 1 92 ? 13.905 -1.041 -23.932 1.00 78.31 92 GLU A O 1
ATOM 751 N N . GLU A 1 93 ? 15.334 -2.732 -24.311 1.00 67.88 93 GLU A N 1
ATOM 752 C CA . GLU A 1 93 ? 16.240 -2.021 -25.226 1.00 67.88 93 GLU A CA 1
ATOM 753 C C . GLU A 1 93 ? 15.509 -1.345 -26.403 1.00 67.88 93 GLU A C 1
ATOM 755 O O . GLU A 1 93 ? 15.818 -0.212 -26.765 1.00 67.88 93 GLU A O 1
ATOM 760 N N . GLU A 1 94 ? 14.450 -1.968 -26.925 1.00 67.25 94 GLU A N 1
ATOM 761 C CA . GLU A 1 94 ? 13.606 -1.395 -27.984 1.00 67.25 94 GLU A CA 1
ATOM 762 C C . GLU A 1 94 ? 12.910 -0.091 -27.537 1.00 67.25 94 GLU A C 1
ATOM 764 O O . GLU A 1 94 ? 12.770 0.860 -28.306 1.00 67.25 94 GLU A O 1
ATOM 769 N N . THR A 1 95 ? 12.565 0.010 -26.249 1.00 61.97 95 THR A N 1
ATOM 770 C CA . THR A 1 95 ? 11.974 1.221 -25.659 1.00 61.97 95 THR A CA 1
ATOM 771 C C . THR A 1 95 ? 13.031 2.304 -25.396 1.00 61.97 95 THR A C 1
ATOM 773 O O . THR A 1 95 ? 12.717 3.496 -25.425 1.00 61.97 95 THR A O 1
ATOM 776 N N . HIS A 1 96 ? 14.290 1.923 -25.160 1.00 63.19 96 HIS A N 1
ATOM 777 C CA . HIS A 1 96 ? 15.390 2.855 -24.891 1.00 63.19 96 HIS A CA 1
ATOM 778 C C . HIS A 1 96 ? 15.717 3.733 -26.108 1.00 63.19 96 HIS A C 1
ATOM 780 O O . HIS A 1 96 ? 15.838 4.952 -25.967 1.00 63.19 96 HIS A O 1
ATOM 786 N N . GLU A 1 97 ? 15.772 3.155 -27.311 1.00 66.38 97 GLU A N 1
ATOM 787 C CA . GLU A 1 97 ? 16.017 3.918 -28.544 1.00 66.38 97 GLU A CA 1
ATOM 788 C C . GLU A 1 97 ? 14.887 4.913 -28.842 1.00 66.38 97 GLU A C 1
ATOM 790 O O . GLU A 1 97 ? 15.134 6.062 -29.219 1.00 66.38 97 GLU A O 1
ATOM 795 N N . GLN A 1 98 ? 13.638 4.521 -28.582 1.00 66.94 98 GLN A N 1
ATOM 796 C CA . GLN A 1 98 ? 12.475 5.394 -28.739 1.00 66.94 98 GLN A CA 1
ATOM 797 C C . GLN A 1 98 ? 12.432 6.513 -27.690 1.00 66.94 98 GLN A C 1
ATOM 799 O O . GLN A 1 98 ? 12.147 7.667 -28.029 1.00 66.94 98 GLN A O 1
ATOM 804 N N . ALA A 1 99 ? 12.779 6.213 -26.435 1.00 66.31 99 ALA A N 1
ATOM 805 C CA . ALA A 1 99 ? 12.903 7.211 -25.376 1.00 66.31 99 ALA A CA 1
ATOM 806 C C . ALA A 1 99 ? 14.039 8.209 -25.665 1.00 66.31 99 ALA A C 1
ATOM 808 O O . ALA A 1 99 ? 13.851 9.420 -25.517 1.00 66.31 99 ALA A O 1
ATOM 809 N N . LEU A 1 100 ? 15.191 7.731 -26.1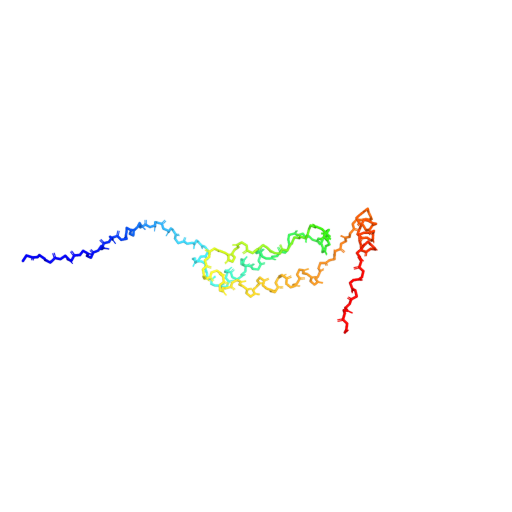52 1.00 69.62 100 LEU A N 1
ATOM 810 C CA . LEU A 1 100 ? 16.310 8.578 -26.569 1.00 69.62 100 LEU A CA 1
ATOM 811 C C . LEU A 1 100 ? 15.958 9.452 -27.773 1.00 69.62 100 LEU A C 1
ATOM 813 O O . LEU A 1 100 ? 16.288 10.640 -27.778 1.00 69.62 100 LEU A O 1
ATOM 817 N N . ALA A 1 101 ? 15.297 8.896 -28.789 1.00 72.06 101 ALA A N 1
ATOM 818 C CA . ALA A 1 101 ? 14.843 9.654 -29.952 1.00 72.06 101 ALA A CA 1
ATOM 819 C C . ALA A 1 101 ? 13.849 10.757 -29.551 1.00 72.06 101 ALA A C 1
ATOM 821 O O . ALA A 1 101 ? 13.993 11.905 -29.980 1.00 72.06 101 ALA A O 1
ATOM 822 N N . SER A 1 102 ? 12.904 10.444 -28.659 1.00 67.44 102 SER A N 1
ATOM 823 C CA . SER A 1 102 ? 11.943 11.412 -28.122 1.00 67.44 102 SER A CA 1
ATOM 824 C C . SER A 1 102 ? 12.637 12.524 -27.330 1.00 67.44 102 SER A C 1
ATOM 826 O O . SER A 1 102 ? 12.444 13.702 -27.636 1.00 67.44 102 SER A O 1
ATOM 828 N N . ALA A 1 103 ? 13.537 12.183 -26.400 1.00 71.06 103 ALA A N 1
ATOM 829 C CA . ALA A 1 103 ? 14.282 13.161 -25.604 1.00 71.06 103 ALA A CA 1
ATOM 830 C C . ALA A 1 103 ? 15.166 14.085 -26.462 1.00 71.06 103 ALA A C 1
ATOM 832 O O . ALA A 1 103 ? 15.292 15.275 -26.166 1.00 71.06 103 ALA A O 1
ATOM 833 N N . LYS A 1 104 ? 15.741 13.565 -27.554 1.00 73.69 104 LYS A N 1
ATOM 834 C CA . LYS A 1 104 ? 16.510 14.356 -28.532 1.00 73.69 104 LYS A CA 1
ATOM 835 C C . LYS A 1 104 ? 15.627 15.285 -29.376 1.00 73.69 104 LYS A C 1
ATOM 837 O O . LYS A 1 104 ? 16.126 16.295 -29.867 1.00 73.69 104 LYS A O 1
ATOM 842 N N . SER A 1 105 ? 14.340 14.970 -29.537 1.00 71.12 105 SER A N 1
ATOM 843 C CA . SER A 1 105 ? 13.389 15.753 -30.340 1.00 71.12 105 SER A CA 1
ATOM 844 C C . SER A 1 105 ? 12.736 16.925 -29.593 1.00 71.12 105 SER A C 1
ATOM 846 O O . SER A 1 105 ? 12.177 17.815 -30.233 1.00 71.12 105 SER A O 1
ATOM 848 N N . VAL A 1 106 ? 12.818 16.971 -28.255 1.00 66.12 106 VAL A N 1
ATOM 849 C CA . VAL A 1 106 ? 12.218 18.056 -27.461 1.00 66.12 106 VAL A CA 1
ATOM 850 C C . VAL A 1 106 ? 13.018 19.354 -27.662 1.00 66.12 106 VAL A C 1
ATOM 852 O O . VAL A 1 106 ? 14.191 19.416 -27.278 1.00 66.12 106 VAL A O 1
ATOM 855 N N . PRO A 1 107 ? 12.419 20.432 -28.211 1.00 62.69 107 PRO A N 1
ATOM 856 C CA . PRO A 1 107 ? 13.110 21.704 -28.362 1.00 62.69 107 PRO A CA 1
ATOM 857 C C . PRO A 1 107 ? 13.475 22.252 -26.983 1.00 62.69 107 PRO A C 1
ATOM 859 O O . PRO A 1 107 ? 12.604 22.428 -26.126 1.00 62.69 107 PRO A O 1
ATOM 862 N N . ARG A 1 108 ? 14.758 22.561 -26.762 1.00 63.62 108 ARG A N 1
ATOM 863 C CA . ARG A 1 108 ? 15.194 23.263 -25.549 1.00 63.62 108 ARG A CA 1
ATOM 864 C C . ARG A 1 108 ? 14.488 24.616 -25.503 1.00 63.62 108 ARG A C 1
ATOM 866 O O . ARG A 1 108 ? 14.850 25.527 -26.247 1.00 63.62 108 ARG A O 1
ATOM 873 N N . ARG A 1 109 ? 13.474 24.756 -24.645 1.00 62.97 109 ARG A N 1
ATOM 874 C CA . ARG A 1 109 ? 12.857 26.059 -24.383 1.00 62.97 109 ARG A CA 1
ATOM 875 C C . ARG A 1 109 ? 13.942 26.961 -23.796 1.00 62.97 109 ARG A C 1
ATOM 877 O O . ARG A 1 109 ? 14.453 26.687 -22.714 1.00 62.97 109 ARG A O 1
ATOM 884 N N . LYS A 1 110 ? 14.332 28.005 -24.531 1.00 54.97 110 LYS A N 1
ATOM 885 C CA . LYS A 1 110 ? 15.159 29.083 -23.985 1.00 54.97 110 LYS A CA 1
ATOM 886 C C . LYS A 1 110 ? 14.288 29.865 -23.007 1.00 54.97 110 LYS A C 1
ATOM 888 O O . LYS A 1 110 ? 13.255 30.393 -23.411 1.00 54.97 110 LYS A O 1
ATOM 893 N N . CYS A 1 111 ? 14.689 29.923 -21.741 1.00 53.91 111 CYS A N 1
ATOM 894 C CA . CYS A 1 111 ? 14.143 30.908 -20.817 1.00 53.91 111 CYS A CA 1
ATOM 895 C C . CYS A 1 111 ? 14.469 32.296 -21.380 1.00 53.91 111 CYS A C 1
ATOM 897 O O . CYS A 1 111 ? 15.627 32.579 -21.686 1.00 53.91 111 CYS A O 1
ATOM 899 N N . ILE A 1 112 ? 13.442 33.118 -21.574 1.00 57.94 112 ILE A N 1
ATOM 900 C CA . ILE A 1 112 ? 13.598 34.521 -21.950 1.00 57.94 112 ILE A CA 1
ATOM 901 C C . ILE A 1 112 ? 13.953 35.243 -20.647 1.00 57.94 112 ILE A C 1
ATOM 903 O O . ILE A 1 112 ? 13.128 35.284 -19.736 1.00 57.94 112 ILE A O 1
ATOM 907 N N . SER A 1 113 ? 15.209 35.676 -20.534 1.00 66.69 113 SER A N 1
ATOM 908 C CA . SER A 1 113 ? 15.730 36.515 -19.447 1.00 66.69 113 SER A CA 1
ATOM 909 C C . SER A 1 113 ? 15.339 37.970 -19.639 1.00 66.69 113 SER A C 1
ATOM 911 O O . SER A 1 113 ? 15.477 38.418 -20.802 1.00 66.69 113 SER A O 1
#

Secondary structure (DSSP, 8-state):
-------------------PPPGGGTS-HHHHHHHHHHHHS-S-S--EEETTS--PPP-GGGGS-HHHHHHHHHHHHHHHHHHHHH-EEE--HHHHHHHHHHHHHS-------